Protein AF-A0A2V7G6G0-F1 (afdb_monomer_lite)

Structure (mmCIF, N/CA/C/O backbone):
data_AF-A0A2V7G6G0-F1
#
_entry.id   AF-A0A2V7G6G0-F1
#
loop_
_atom_site.group_PDB
_atom_site.id
_atom_site.type_symbol
_atom_site.label_atom_id
_atom_site.label_alt_id
_atom_site.label_comp_id
_atom_site.label_asym_id
_atom_site.label_entity_id
_atom_site.label_seq_id
_atom_site.pdbx_PDB_ins_code
_atom_site.Cartn_x
_atom_site.Cartn_y
_atom_site.Cartn_z
_atom_site.occupancy
_atom_site.B_iso_or_equiv
_atom_site.auth_seq_id
_atom_site.auth_comp_id
_atom_site.auth_asym_id
_atom_site.auth_atom_id
_atom_site.pdbx_PDB_model_num
ATOM 1 N N . ASN A 1 1 ? 7.748 -22.207 -24.200 1.00 49.22 1 ASN A N 1
ATOM 2 C CA . ASN A 1 1 ? 6.716 -21.360 -23.564 1.00 49.22 1 ASN A CA 1
ATOM 3 C C . ASN A 1 1 ? 7.209 -19.918 -23.638 1.00 49.22 1 ASN A C 1
ATOM 5 O O . ASN A 1 1 ? 8.295 -19.668 -23.138 1.00 49.22 1 ASN A O 1
ATOM 9 N N . ILE A 1 2 ? 6.498 -19.022 -24.329 1.00 56.44 2 ILE A N 1
ATOM 10 C CA . ILE A 1 2 ? 6.915 -17.622 -24.592 1.00 56.44 2 ILE A CA 1
ATOM 11 C C . ILE A 1 2 ? 6.330 -16.633 -23.556 1.00 56.44 2 ILE A C 1
ATOM 13 O O . ILE A 1 2 ? 6.157 -15.453 -23.838 1.00 56.44 2 ILE A O 1
ATOM 17 N N . GLY A 1 3 ? 5.974 -17.120 -22.360 1.00 84.31 3 GLY A N 1
ATOM 18 C CA . GLY A 1 3 ? 5.355 -16.329 -21.291 1.00 84.31 3 GLY A CA 1
ATOM 19 C C . GLY A 1 3 ? 6.286 -15.978 -20.123 1.00 84.31 3 GLY A C 1
ATOM 20 O O . GLY A 1 3 ? 7.395 -16.493 -19.992 1.00 84.31 3 GLY A O 1
ATOM 21 N N . PHE A 1 4 ? 5.793 -15.120 -19.227 1.00 91.88 4 PHE A N 1
ATOM 22 C CA . PHE A 1 4 ? 6.437 -14.804 -17.947 1.00 91.88 4 PHE A CA 1
ATOM 23 C C . PHE A 1 4 ? 6.023 -15.816 -16.876 1.00 91.88 4 PHE A C 1
ATOM 25 O O . PHE A 1 4 ? 4.859 -16.204 -16.806 1.00 91.88 4 PHE A O 1
ATOM 32 N N . ARG A 1 5 ? 6.947 -16.209 -15.992 1.00 92.81 5 ARG A N 1
ATOM 33 C CA . ARG A 1 5 ? 6.671 -17.229 -14.960 1.00 92.81 5 ARG A CA 1
ATOM 34 C C . ARG A 1 5 ? 5.762 -16.721 -13.839 1.00 92.81 5 ARG A C 1
ATOM 36 O O . ARG A 1 5 ? 5.104 -17.514 -13.177 1.00 92.81 5 ARG A O 1
ATOM 43 N N . THR A 1 6 ? 5.755 -15.411 -13.583 1.00 95.94 6 THR A N 1
ATOM 44 C CA . THR A 1 6 ? 4.910 -14.780 -12.559 1.00 95.94 6 THR A CA 1
ATOM 45 C C . THR A 1 6 ? 4.440 -13.394 -13.005 1.00 95.94 6 THR A C 1
ATOM 47 O O . THR A 1 6 ? 5.093 -12.747 -13.825 1.00 95.94 6 THR A O 1
ATOM 50 N N . CYS A 1 7 ? 3.357 -12.881 -12.403 1.00 96.56 7 CYS A N 1
ATOM 51 C CA . CYS A 1 7 ? 2.938 -11.484 -12.597 1.00 96.56 7 CYS A CA 1
ATOM 52 C C . CYS A 1 7 ? 4.051 -10.484 -12.255 1.00 96.56 7 CYS A C 1
ATOM 54 O O . CYS A 1 7 ? 4.132 -9.431 -12.875 1.00 96.56 7 CYS A O 1
ATOM 56 N N . ALA A 1 8 ? 4.908 -10.799 -11.277 1.00 97.56 8 ALA A N 1
ATOM 57 C CA . ALA A 1 8 ? 6.022 -9.933 -10.907 1.00 97.56 8 ALA A CA 1
ATOM 58 C C . ALA A 1 8 ? 7.124 -9.929 -11.976 1.00 97.56 8 ALA A C 1
ATOM 60 O O . ALA A 1 8 ? 7.693 -8.872 -12.234 1.00 97.56 8 ALA A O 1
ATOM 61 N N . ASP A 1 9 ? 7.387 -11.069 -12.625 1.00 97.19 9 ASP A N 1
ATOM 62 C CA . ASP A 1 9 ? 8.339 -11.160 -13.740 1.00 97.19 9 ASP A CA 1
ATOM 63 C C . ASP A 1 9 ? 7.831 -10.343 -14.942 1.00 9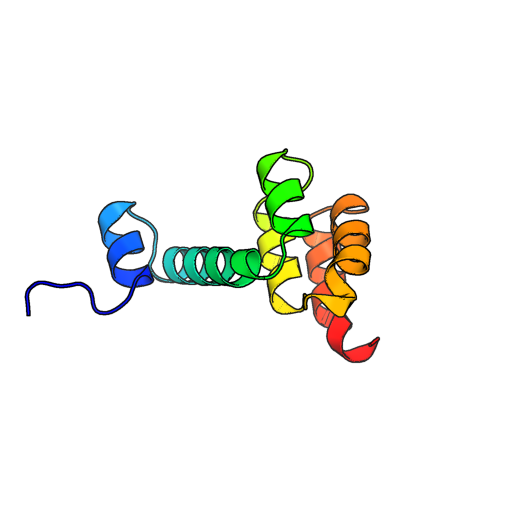7.19 9 ASP A C 1
ATOM 65 O O . ASP A 1 9 ? 8.585 -9.555 -15.509 1.00 97.19 9 ASP A O 1
ATOM 69 N N . TRP A 1 10 ? 6.535 -10.452 -15.270 1.00 96.62 10 TRP A N 1
ATOM 70 C CA . TRP A 1 10 ? 5.906 -9.602 -16.288 1.00 96.62 10 TRP A CA 1
ATOM 71 C C . TRP A 1 10 ? 5.978 -8.116 -15.918 1.00 96.62 10 TRP A C 1
ATOM 73 O O . TRP A 1 10 ? 6.372 -7.300 -16.745 1.00 96.62 10 TRP A O 1
ATOM 83 N N . LEU A 1 11 ? 5.640 -7.752 -14.675 1.00 97.25 11 LEU A N 1
ATOM 84 C CA . LEU A 1 11 ? 5.631 -6.358 -14.221 1.00 97.25 11 LEU A CA 1
ATOM 85 C C . LEU A 1 11 ? 7.040 -5.748 -14.227 1.00 97.25 11 LEU A C 1
ATOM 87 O O . LEU A 1 11 ? 7.210 -4.593 -14.612 1.00 97.25 11 LEU A O 1
ATOM 91 N N . SER A 1 12 ? 8.046 -6.523 -13.813 1.00 97.31 12 SER A N 1
ATOM 92 C CA . SER A 1 12 ? 9.456 -6.126 -13.849 1.00 97.31 12 SER A CA 1
ATOM 93 C C . SER A 1 12 ? 9.900 -5.830 -15.279 1.00 97.31 12 SER A C 1
ATOM 95 O O . SER A 1 12 ? 10.401 -4.738 -15.537 1.00 97.31 12 SER A O 1
ATOM 97 N N . TRP A 1 13 ? 9.624 -6.741 -16.217 1.00 96.75 13 TRP A N 1
ATOM 98 C CA . TRP A 1 13 ? 9.940 -6.547 -17.633 1.00 96.75 13 TRP A CA 1
ATOM 99 C C . TRP A 1 13 ? 9.171 -5.376 -18.254 1.00 96.75 13 TRP A C 1
ATOM 101 O O . TRP A 1 13 ? 9.750 -4.565 -18.969 1.00 96.75 13 TRP A O 1
ATOM 111 N N . ARG A 1 14 ? 7.869 -5.255 -17.966 1.00 97.00 14 ARG A N 1
ATOM 112 C CA . ARG A 1 14 ? 6.999 -4.270 -18.619 1.00 97.00 14 ARG A CA 1
ATOM 113 C C . ARG A 1 14 ? 7.223 -2.841 -18.129 1.00 97.00 14 ARG A C 1
ATOM 115 O O . ARG A 1 14 ? 7.053 -1.912 -18.910 1.00 97.00 14 ARG A O 1
ATOM 122 N N . VAL A 1 15 ? 7.537 -2.663 -16.845 1.00 96.19 15 VAL A N 1
ATOM 123 C CA . VAL A 1 15 ? 7.593 -1.345 -16.177 1.00 96.19 15 VAL A CA 1
ATOM 124 C C . VAL A 1 15 ? 9.024 -0.973 -15.756 1.00 96.19 15 VAL A C 1
ATOM 126 O O . VAL A 1 15 ? 9.250 0.099 -15.207 1.00 96.19 15 VAL A O 1
ATOM 129 N N . GLY A 1 16 ? 10.014 -1.839 -15.999 1.00 96.50 16 GLY A N 1
ATOM 130 C CA . GLY A 1 16 ? 11.416 -1.580 -15.644 1.00 96.50 16 GLY A CA 1
ATOM 131 C C . GLY A 1 16 ? 11.683 -1.587 -14.135 1.00 96.50 16 GLY A C 1
ATOM 132 O O . GLY A 1 16 ? 12.677 -1.037 -13.667 1.00 96.50 16 GLY A O 1
ATOM 133 N N . LEU A 1 17 ? 10.792 -2.188 -13.342 1.00 97.00 17 LEU A N 1
ATOM 134 C CA . LEU A 1 17 ? 10.981 -2.295 -11.899 1.00 97.00 17 LEU A CA 1
ATOM 135 C C . LEU A 1 17 ? 11.994 -3.384 -11.567 1.00 97.00 17 LEU A C 1
ATOM 137 O O . LEU A 1 17 ? 11.931 -4.485 -12.115 1.00 97.00 17 LEU A O 1
ATOM 141 N N . ALA A 1 18 ? 12.844 -3.126 -10.571 1.00 98.12 18 ALA A N 1
ATOM 142 C CA . ALA A 1 18 ? 13.673 -4.168 -9.980 1.00 98.12 18 ALA A CA 1
ATOM 143 C C . ALA A 1 18 ? 12.797 -5.357 -9.517 1.00 98.12 18 ALA A C 1
ATOM 145 O O . ALA A 1 18 ? 11.703 -5.132 -8.979 1.00 98.12 18 ALA A O 1
ATOM 146 N N . PRO A 1 19 ? 13.263 -6.617 -9.639 1.00 97.12 19 PRO A N 1
ATOM 147 C CA . PRO A 1 19 ? 12.444 -7.793 -9.334 1.00 97.12 19 PRO A CA 1
ATOM 148 C C . PRO A 1 19 ? 11.817 -7.782 -7.930 1.00 97.12 19 PRO A C 1
ATOM 150 O O . PRO A 1 19 ? 10.673 -8.198 -7.750 1.00 97.12 19 PRO A O 1
ATOM 153 N N . GLY A 1 20 ? 12.534 -7.268 -6.923 1.00 97.81 20 GLY A N 1
ATOM 154 C CA . GLY A 1 20 ? 12.006 -7.107 -5.563 1.00 97.81 20 GLY A CA 1
ATOM 155 C C . GLY A 1 20 ? 10.838 -6.117 -5.484 1.00 97.81 20 GLY A C 1
ATOM 156 O O . GLY A 1 20 ? 9.793 -6.439 -4.919 1.00 97.81 20 GLY A O 1
ATOM 157 N N . ALA A 1 21 ? 10.976 -4.950 -6.117 1.00 97.69 21 ALA A N 1
ATOM 158 C CA . ALA A 1 21 ? 9.937 -3.921 -6.154 1.00 97.69 21 ALA A CA 1
ATOM 159 C C . ALA A 1 21 ? 8.692 -4.376 -6.935 1.00 97.69 21 ALA A C 1
ATOM 161 O O . ALA A 1 21 ? 7.567 -4.031 -6.567 1.00 97.69 21 ALA A O 1
ATOM 162 N N . ALA A 1 22 ? 8.877 -5.179 -7.988 1.00 98.19 22 ALA A N 1
ATOM 163 C CA . ALA A 1 22 ? 7.774 -5.769 -8.737 1.00 98.19 22 ALA A CA 1
ATOM 164 C C . ALA A 1 22 ? 6.983 -6.776 -7.884 1.00 98.19 22 ALA A C 1
ATOM 166 O O . ALA A 1 22 ? 5.757 -6.692 -7.807 1.00 98.19 22 ALA A O 1
ATOM 167 N N . ARG A 1 23 ? 7.670 -7.686 -7.174 1.00 98.38 23 ARG A N 1
ATOM 168 C CA . ARG A 1 23 ? 7.017 -8.635 -6.250 1.00 98.38 23 ARG A CA 1
ATOM 169 C C . ARG A 1 23 ? 6.250 -7.920 -5.147 1.00 98.38 23 ARG A C 1
ATOM 171 O O . ARG A 1 23 ? 5.130 -8.305 -4.825 1.00 98.38 23 ARG A O 1
ATOM 178 N N . GLU A 1 24 ? 6.838 -6.865 -4.596 1.00 98.44 24 GLU A N 1
ATOM 179 C CA . GLU A 1 24 ? 6.207 -6.052 -3.565 1.00 98.44 24 GLU A CA 1
ATOM 180 C C . GLU A 1 24 ? 4.907 -5.407 -4.057 1.00 98.44 24 GLU A C 1
ATOM 182 O O . GLU A 1 24 ? 3.881 -5.543 -3.391 1.00 98.44 24 GLU A O 1
ATOM 187 N N . ARG A 1 25 ? 4.926 -4.776 -5.238 1.00 98.25 25 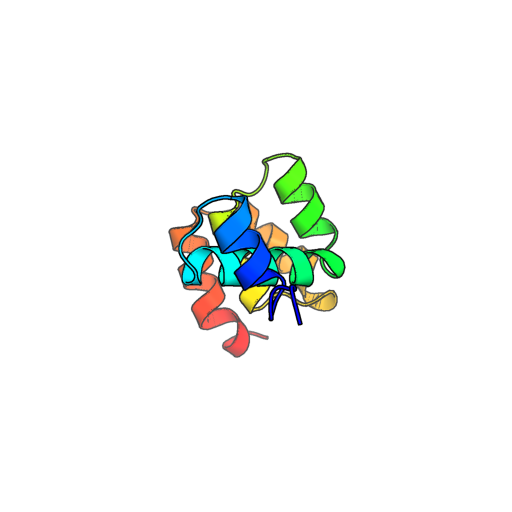ARG A N 1
ATOM 188 C CA . ARG A 1 25 ? 3.725 -4.185 -5.847 1.00 98.25 25 ARG A CA 1
ATOM 189 C C . ARG A 1 25 ? 2.644 -5.220 -6.114 1.00 98.25 25 ARG A C 1
ATOM 191 O O . ARG A 1 25 ? 1.490 -4.975 -5.786 1.00 98.25 25 ARG A O 1
ATOM 198 N N . VAL A 1 26 ? 3.008 -6.388 -6.647 1.00 98.44 26 VAL A N 1
ATOM 199 C CA . VAL A 1 26 ? 2.047 -7.478 -6.883 1.00 98.44 26 VAL A CA 1
ATOM 200 C C . VAL A 1 26 ? 1.436 -7.974 -5.570 1.00 98.44 26 VAL A C 1
ATOM 202 O O . VAL A 1 26 ? 0.230 -8.196 -5.513 1.00 98.44 26 VAL A O 1
ATOM 205 N N . ARG A 1 27 ? 2.227 -8.113 -4.498 1.00 98.38 27 ARG A N 1
ATOM 206 C CA . ARG A 1 27 ? 1.710 -8.484 -3.170 1.00 98.38 27 ARG A CA 1
ATOM 207 C C . ARG A 1 27 ? 0.719 -7.443 -2.646 1.00 98.38 27 ARG A C 1
ATOM 209 O O . ARG A 1 27 ? -0.348 -7.824 -2.182 1.00 98.38 27 ARG A O 1
ATOM 216 N N . VAL A 1 28 ? 1.063 -6.155 -2.729 1.00 98.69 28 VAL A N 1
ATOM 217 C CA . VAL A 1 28 ? 0.169 -5.063 -2.305 1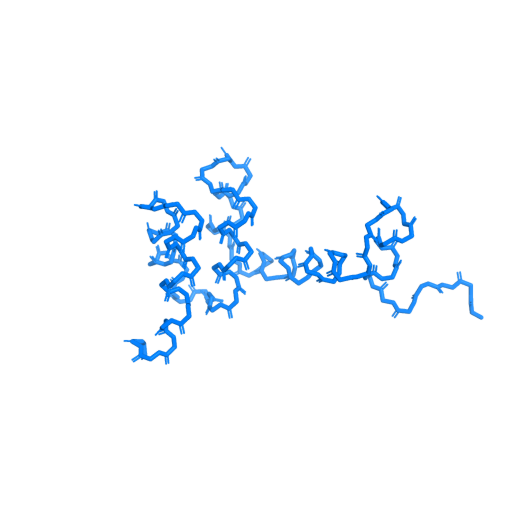.00 98.69 28 VAL A CA 1
ATOM 218 C C . VAL A 1 28 ? -1.126 -5.092 -3.110 1.00 98.69 28 VAL A C 1
ATOM 220 O O . VAL A 1 28 ? -2.195 -5.100 -2.517 1.00 98.69 28 VAL A O 1
ATOM 223 N N . ALA A 1 29 ? -1.036 -5.176 -4.440 1.00 98.12 29 ALA A N 1
ATOM 224 C CA . ALA A 1 29 ? -2.205 -5.205 -5.315 1.00 98.12 29 ALA A CA 1
ATOM 225 C C . ALA A 1 29 ? -3.144 -6.379 -4.997 1.00 98.12 29 ALA A C 1
ATOM 227 O O . ALA A 1 29 ? -4.354 -6.198 -4.951 1.00 98.12 29 ALA A O 1
ATOM 228 N N . ARG A 1 30 ? -2.591 -7.567 -4.723 1.00 98.38 30 ARG A N 1
ATOM 229 C CA . ARG A 1 30 ? -3.383 -8.739 -4.322 1.00 98.38 30 ARG A CA 1
ATOM 230 C C . ARG A 1 30 ? -4.066 -8.545 -2.969 1.00 98.38 30 ARG A C 1
ATOM 232 O O . ARG A 1 30 ? -5.245 -8.847 -2.862 1.00 98.38 30 ARG A O 1
ATOM 239 N N . ALA A 1 31 ? -3.352 -8.022 -1.970 1.00 98.38 31 ALA A N 1
ATOM 240 C CA . ALA A 1 31 ? -3.921 -7.765 -0.644 1.00 98.38 31 ALA A CA 1
ATOM 241 C C . ALA A 1 31 ? -5.054 -6.727 -0.694 1.00 98.38 31 ALA A C 1
ATOM 243 O O . ALA A 1 31 ? -6.083 -6.902 -0.055 1.00 98.38 31 ALA A O 1
ATOM 244 N N . LEU A 1 32 ? -4.904 -5.675 -1.504 1.00 98.56 32 LEU A N 1
ATOM 245 C CA . LEU A 1 32 ? -5.949 -4.664 -1.688 1.00 98.56 32 LEU A CA 1
ATOM 246 C C . LEU A 1 32 ? -7.242 -5.220 -2.303 1.00 98.56 32 LEU A C 1
ATOM 248 O O . LEU A 1 32 ? -8.294 -4.619 -2.120 1.00 98.56 32 LEU A O 1
ATOM 252 N N . GLY A 1 33 ? -7.190 -6.376 -2.974 1.00 98.12 33 GLY A N 1
ATOM 253 C CA . GLY A 1 33 ? -8.384 -7.058 -3.476 1.00 98.12 33 GLY A CA 1
ATOM 254 C C . GLY A 1 33 ? -9.355 -7.502 -2.376 1.00 98.12 33 GLY A C 1
ATOM 255 O O . GLY A 1 33 ? -10.535 -7.678 -2.657 1.00 98.12 33 GLY A O 1
ATOM 256 N N . THR A 1 34 ? -8.883 -7.646 -1.135 1.00 98.25 34 THR A N 1
ATOM 257 C CA . THR A 1 34 ? -9.699 -8.009 0.037 1.00 98.25 34 THR A CA 1
ATOM 258 C C . THR A 1 34 ? -9.736 -6.908 1.098 1.00 98.25 34 THR A C 1
ATOM 260 O O . THR A 1 34 ? -10.243 -7.140 2.187 1.00 98.25 34 THR A O 1
ATOM 263 N N . LEU A 1 35 ? -9.163 -5.736 0.806 1.00 98.75 35 LEU A N 1
ATOM 264 C CA . LEU A 1 35 ? -9.011 -4.612 1.735 1.00 98.75 35 LEU A CA 1
ATOM 265 C C . LEU A 1 35 ? -9.531 -3.327 1.056 1.00 98.75 35 LEU A C 1
ATOM 267 O O . LEU A 1 35 ? -8.736 -2.480 0.616 1.00 98.75 35 LEU A O 1
ATOM 271 N N . PRO A 1 36 ? -10.863 -3.203 0.877 1.00 98.50 36 PRO A N 1
ATOM 272 C CA . PRO A 1 36 ? -11.465 -2.107 0.129 1.00 98.50 36 PRO A CA 1
ATOM 273 C C . PRO A 1 36 ? -11.249 -0.732 0.772 1.00 98.50 36 PRO A C 1
ATOM 275 O O . PRO A 1 36 ? -11.098 0.248 0.040 1.00 98.50 36 PRO A O 1
ATOM 278 N N . LEU A 1 37 ? -11.207 -0.619 2.102 1.00 98.69 37 LEU A N 1
ATOM 279 C CA . LEU A 1 37 ? -11.020 0.669 2.774 1.00 98.69 37 LEU A CA 1
ATOM 280 C C . LEU A 1 37 ? -9.603 1.212 2.546 1.00 98.69 37 LEU A C 1
ATOM 282 O O . LEU A 1 37 ? -9.430 2.390 2.219 1.00 98.69 37 LEU A O 1
ATOM 286 N N . LEU A 1 38 ? -8.584 0.355 2.643 1.00 98.69 38 LEU A N 1
ATOM 287 C CA . LEU A 1 38 ? -7.196 0.707 2.345 1.00 98.69 38 LEU A CA 1
ATOM 288 C C . LEU A 1 38 ? -6.995 0.985 0.853 1.00 98.69 38 LEU A C 1
ATOM 290 O O . LEU A 1 38 ? -6.263 1.915 0.503 1.00 98.69 38 LEU A O 1
ATOM 294 N N . ALA A 1 39 ? -7.655 0.224 -0.025 1.00 98.75 39 ALA A N 1
ATOM 295 C CA . ALA A 1 39 ? -7.600 0.443 -1.469 1.00 98.75 39 ALA A CA 1
ATOM 296 C C . ALA A 1 39 ? -8.158 1.821 -1.840 1.00 98.75 39 ALA A C 1
ATOM 298 O O . ALA A 1 39 ? -7.526 2.581 -2.577 1.00 98.75 39 ALA A O 1
ATOM 299 N N . GLN A 1 40 ? -9.311 2.177 -1.277 1.00 98.75 40 GLN A N 1
ATOM 300 C CA . GLN A 1 40 ? -9.928 3.478 -1.493 1.00 98.75 40 GLN A CA 1
ATOM 301 C C . GLN A 1 40 ? -9.105 4.621 -0.891 1.00 98.75 40 GLN A C 1
ATOM 303 O O . GLN A 1 40 ? -8.936 5.656 -1.533 1.00 98.75 40 GLN A O 1
ATOM 308 N N . ALA A 1 41 ? -8.554 4.444 0.312 1.00 98.56 41 ALA A N 1
ATOM 309 C CA . ALA A 1 41 ? -7.706 5.453 0.939 1.00 98.56 41 ALA A CA 1
ATOM 310 C C . ALA A 1 41 ? -6.423 5.713 0.129 1.00 98.56 41 ALA A C 1
ATOM 312 O O . ALA A 1 41 ? -5.979 6.858 0.028 1.00 98.56 41 ALA A O 1
ATOM 313 N N . LEU A 1 42 ? -5.851 4.678 -0.500 1.00 98.62 42 LEU A N 1
ATOM 314 C CA . LEU A 1 42 ? -4.759 4.839 -1.463 1.00 98.62 42 LEU A CA 1
ATOM 315 C C . LEU A 1 42 ? -5.211 5.613 -2.704 1.00 98.62 42 LEU A C 1
ATOM 317 O O . LEU A 1 42 ? -4.537 6.553 -3.115 1.00 98.62 42 LEU A O 1
ATOM 321 N N . ALA A 1 43 ? -6.344 5.223 -3.294 1.00 98.44 43 ALA A N 1
ATOM 322 C CA . ALA A 1 43 ? -6.870 5.837 -4.512 1.00 98.44 43 ALA A CA 1
ATOM 323 C C . ALA A 1 43 ? -7.187 7.330 -4.328 1.00 98.44 43 ALA A C 1
ATOM 325 O O . ALA A 1 43 ? -6.960 8.122 -5.238 1.00 98.44 43 ALA A O 1
ATOM 326 N N . ARG A 1 44 ? -7.654 7.724 -3.136 1.00 98.19 44 ARG A N 1
ATOM 327 C CA . ARG A 1 44 ? -7.913 9.126 -2.766 1.00 98.19 44 ARG A CA 1
ATOM 328 C C . ARG A 1 44 ? -6.666 9.890 -2.305 1.00 98.19 44 ARG A C 1
ATOM 330 O O . ARG A 1 44 ? -6.760 11.078 -2.019 1.00 98.19 44 ARG A O 1
ATOM 337 N N . GLY A 1 45 ? -5.508 9.234 -2.199 1.00 97.12 45 GLY A N 1
ATOM 338 C CA . GLY A 1 45 ? -4.269 9.855 -1.717 1.00 97.12 45 GLY A CA 1
ATOM 339 C C . GLY A 1 45 ? -4.224 10.121 -0.206 1.00 97.12 45 GLY A C 1
ATOM 340 O O . GLY A 1 45 ? -3.286 10.754 0.272 1.00 97.12 45 GLY A O 1
ATOM 341 N N . GLU A 1 46 ? -5.188 9.612 0.565 1.00 97.69 46 GLU A N 1
ATOM 342 C CA . GLU A 1 46 ? -5.222 9.722 2.033 1.00 97.69 46 GLU A CA 1
ATOM 343 C C . GLU A 1 46 ? -4.101 8.902 2.686 1.00 97.69 46 GLU A C 1
ATOM 345 O O . GLU A 1 46 ? -3.548 9.275 3.724 1.00 97.69 46 GLU A O 1
ATOM 350 N N . LEU A 1 47 ? -3.747 7.774 2.064 1.00 98.38 47 LEU A N 1
ATOM 351 C CA . LEU A 1 47 ? -2.590 6.968 2.427 1.00 98.38 47 LEU A CA 1
ATOM 352 C C . LEU A 1 47 ? -1.605 6.905 1.264 1.00 98.38 47 LEU A C 1
ATOM 354 O O . LEU A 1 47 ? -1.967 6.614 0.128 1.00 98.38 47 LEU A O 1
ATOM 358 N N . SER A 1 48 ? -0.321 7.093 1.565 1.00 98.19 48 SER A N 1
ATOM 359 C CA . SER A 1 48 ? 0.735 6.861 0.583 1.00 98.19 48 SER A CA 1
ATOM 360 C C . SER A 1 48 ? 0.944 5.365 0.337 1.00 98.19 48 SER A C 1
ATOM 362 O O . SER A 1 48 ? 0.709 4.529 1.218 1.00 98.19 48 SER A O 1
ATOM 364 N N . TYR A 1 49 ? 1.494 5.019 -0.832 1.00 98.12 49 TYR A N 1
ATOM 365 C CA . TYR A 1 49 ? 1.870 3.637 -1.151 1.00 98.12 49 TYR A CA 1
ATOM 366 C C . TYR A 1 49 ? 2.774 3.017 -0.073 1.00 98.12 49 TYR A C 1
ATOM 368 O O . TYR A 1 49 ? 2.598 1.856 0.280 1.00 98.12 49 TYR A O 1
ATOM 376 N N . ALA A 1 50 ? 3.701 3.790 0.509 1.00 97.88 50 ALA A N 1
ATOM 377 C CA . ALA A 1 50 ? 4.581 3.306 1.572 1.00 97.88 50 ALA A CA 1
ATOM 378 C C . ALA A 1 50 ? 3.802 2.833 2.813 1.00 97.88 50 ALA A C 1
ATOM 380 O O . ALA A 1 50 ? 4.098 1.756 3.336 1.00 97.88 50 ALA A O 1
ATOM 381 N N . LYS A 1 51 ? 2.780 3.591 3.240 1.00 98.31 51 LYS A N 1
ATOM 382 C CA . LYS A 1 51 ? 1.902 3.218 4.360 1.00 98.31 51 LYS A CA 1
ATOM 383 C C . LYS A 1 51 ? 1.094 1.967 4.032 1.00 98.31 51 LYS A C 1
ATOM 385 O O . LYS A 1 51 ? 1.140 0.999 4.780 1.00 98.31 51 LYS A O 1
ATOM 390 N N . VAL A 1 52 ? 0.417 1.951 2.886 1.00 98.44 52 VAL A N 1
ATOM 391 C CA . VAL A 1 52 ? -0.423 0.819 2.450 1.00 98.44 52 VAL A CA 1
ATOM 392 C C . VAL A 1 52 ? 0.397 -0.457 2.317 1.00 98.44 52 VAL A C 1
ATOM 394 O O . VAL A 1 52 ? 0.009 -1.531 2.774 1.00 98.44 52 VAL A O 1
ATOM 397 N N . ARG A 1 53 ? 1.594 -0.345 1.749 1.00 98.25 53 ARG A N 1
ATOM 398 C CA . ARG A 1 53 ? 2.531 -1.452 1.653 1.00 98.25 53 ARG A CA 1
ATOM 399 C C . ARG A 1 53 ? 2.896 -2.026 3.022 1.00 98.25 53 ARG A C 1
ATOM 401 O O . ARG A 1 53 ? 3.022 -3.245 3.129 1.00 98.25 53 ARG A O 1
ATOM 408 N N . ALA A 1 54 ? 3.089 -1.188 4.037 1.00 97.69 54 ALA A N 1
ATOM 409 C CA . ALA A 1 54 ? 3.341 -1.657 5.393 1.00 97.69 54 ALA A CA 1
ATOM 410 C C . ALA A 1 54 ? 2.092 -2.331 5.985 1.00 97.69 54 ALA A C 1
ATOM 412 O O . ALA A 1 54 ? 2.175 -3.486 6.393 1.00 97.69 54 ALA A O 1
ATOM 413 N N . LEU A 1 55 ? 0.940 -1.653 5.952 1.00 97.75 55 LEU A N 1
ATOM 414 C CA . LEU A 1 55 ? -0.324 -2.115 6.546 1.00 97.75 55 LEU A CA 1
ATOM 415 C C . LEU A 1 55 ? -0.777 -3.467 5.981 1.00 97.75 55 LEU A C 1
ATOM 417 O O . LEU A 1 55 ? -1.046 -4.396 6.733 1.00 97.75 55 LEU A O 1
ATOM 421 N N . THR A 1 56 ? -0.724 -3.638 4.659 1.00 97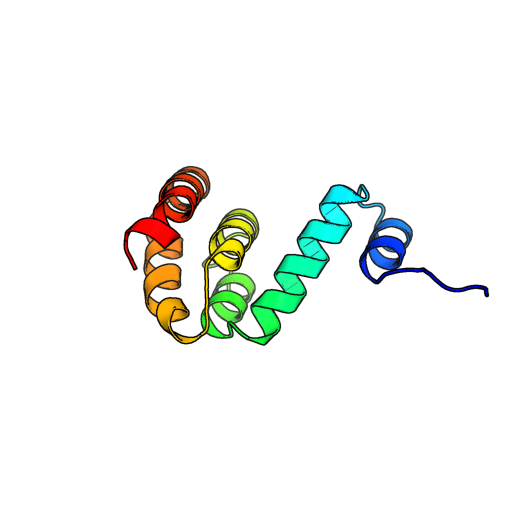.88 56 THR A N 1
ATOM 422 C CA . THR A 1 56 ? -1.092 -4.8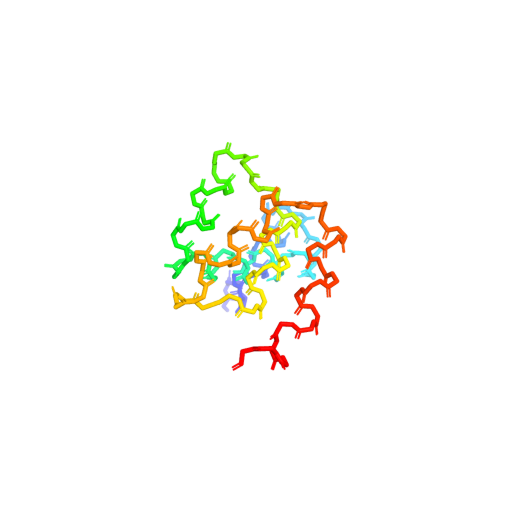90 3.963 1.00 97.88 56 THR A CA 1
ATOM 423 C C . THR A 1 56 ? -0.227 -6.108 4.329 1.00 97.88 56 THR A C 1
ATOM 425 O O . THR A 1 56 ? -0.405 -7.176 3.751 1.00 97.88 56 THR A O 1
ATOM 428 N N . ARG A 1 57 ? 0.793 -5.980 5.192 1.00 96.19 57 ARG A N 1
ATOM 429 C CA . ARG A 1 57 ? 1.542 -7.136 5.728 1.00 96.19 57 ARG A CA 1
ATOM 430 C C . ARG A 1 57 ? 0.818 -7.824 6.886 1.00 96.19 57 ARG A C 1
ATOM 432 O O . ARG A 1 57 ? 1.134 -8.977 7.184 1.00 96.19 57 ARG A O 1
ATOM 439 N N . VAL A 1 58 ? -0.067 -7.097 7.558 1.00 95.88 58 VAL A N 1
ATOM 440 C CA . VAL A 1 58 ? -0.774 -7.562 8.755 1.00 95.88 58 VAL A CA 1
ATOM 441 C C . VAL A 1 58 ? -2.285 -7.447 8.620 1.00 95.88 58 VAL A C 1
ATOM 443 O O . VAL A 1 58 ? -2.955 -8.272 9.214 1.00 95.88 58 VAL A O 1
ATOM 446 N N . ALA A 1 59 ? -2.777 -6.524 7.786 1.00 96.81 59 ALA A N 1
ATOM 447 C CA . ALA A 1 59 ? -4.203 -6.296 7.607 1.00 96.81 59 ALA A CA 1
ATOM 448 C C . ALA A 1 59 ? -4.962 -7.531 7.110 1.00 96.81 59 ALA A C 1
ATOM 450 O O . ALA A 1 59 ? -4.568 -8.162 6.122 1.00 96.81 59 ALA A O 1
ATOM 451 N N . THR A 1 60 ? -6.084 -7.788 7.762 1.00 96.50 60 THR A N 1
ATOM 452 C CA . THR A 1 60 ? -7.168 -8.685 7.384 1.00 96.50 60 THR A CA 1
ATOM 453 C C . THR A 1 60 ? -8.453 -7.862 7.201 1.00 96.50 60 THR A C 1
ATOM 455 O O . THR A 1 60 ? -8.494 -6.685 7.564 1.00 96.50 60 THR A O 1
ATOM 458 N N . PRO A 1 61 ? -9.516 -8.422 6.603 1.00 97.44 61 PRO A N 1
ATOM 459 C CA . PRO A 1 61 ? -10.795 -7.717 6.506 1.00 97.44 61 PRO A CA 1
ATOM 460 C C . PRO A 1 61 ? -11.362 -7.286 7.868 1.00 97.44 61 PRO A C 1
ATOM 462 O O . PRO A 1 61 ? -12.011 -6.250 7.964 1.00 97.44 61 PRO A O 1
ATOM 465 N N . GLU A 1 62 ? -11.103 -8.062 8.922 1.00 96.56 62 GLU A N 1
ATOM 466 C CA . GLU A 1 62 ? -11.631 -7.833 10.269 1.00 96.56 62 GLU A CA 1
ATOM 467 C C . GLU A 1 62 ? -10.944 -6.663 10.988 1.00 96.56 62 GLU A C 1
ATOM 469 O O . GLU A 1 62 ? -11.599 -5.934 11.731 1.00 96.56 62 GLU A O 1
ATOM 474 N N . ASP A 1 63 ? -9.640 -6.459 10.771 1.00 95.44 63 ASP A N 1
ATOM 475 C CA . ASP A 1 63 ? -8.864 -5.387 11.413 1.00 95.44 63 ASP A CA 1
ATOM 476 C C . ASP A 1 63 ? -8.634 -4.160 10.506 1.00 95.44 63 ASP A C 1
ATOM 478 O O . ASP A 1 63 ? -8.012 -3.173 10.924 1.00 95.44 63 ASP A O 1
ATOM 482 N N . GLU A 1 64 ? -9.167 -4.185 9.277 1.00 97.69 64 GLU A N 1
ATOM 483 C CA . GLU A 1 64 ? -8.898 -3.189 8.242 1.00 97.69 64 GLU A CA 1
ATOM 484 C C . GLU A 1 64 ? -9.202 -1.760 8.710 1.00 97.69 64 GLU A C 1
ATOM 486 O O . GLU A 1 64 ? -8.383 -0.853 8.528 1.00 97.69 64 GLU A O 1
ATOM 491 N N . GLU A 1 65 ? -10.367 -1.545 9.325 1.00 97.62 65 GLU A N 1
ATOM 492 C CA . GLU A 1 65 ? -10.799 -0.223 9.786 1.00 97.62 65 GLU A CA 1
ATOM 493 C C . GLU A 1 65 ? -9.856 0.333 10.865 1.00 97.62 65 GLU A C 1
ATOM 495 O O . GLU A 1 65 ? -9.438 1.497 10.818 1.00 97.62 65 GLU A O 1
ATOM 500 N N . ARG A 1 66 ? -9.436 -0.525 11.801 1.00 95.12 66 ARG A N 1
ATOM 501 C CA . ARG A 1 66 ? -8.497 -0.174 12.872 1.00 95.12 66 ARG A CA 1
ATOM 502 C C . ARG A 1 66 ? -7.132 0.207 12.290 1.00 95.12 66 ARG A C 1
ATOM 504 O O . ARG A 1 66 ? -6.551 1.228 12.669 1.00 95.12 66 ARG A O 1
ATOM 511 N N . LEU A 1 67 ? -6.635 -0.566 11.325 1.00 95.88 67 LEU A N 1
ATOM 512 C CA . LEU A 1 67 ? -5.369 -0.302 10.637 1.00 95.88 67 LEU A CA 1
ATOM 513 C C . LEU A 1 67 ? -5.422 0.915 9.707 1.00 95.88 67 LEU A C 1
ATOM 515 O O . LEU A 1 67 ? -4.421 1.626 9.570 1.00 95.88 67 LEU A O 1
ATOM 519 N N . LEU A 1 68 ? -6.572 1.212 9.103 1.00 97.81 68 LEU A N 1
ATOM 520 C CA . LEU A 1 68 ? -6.790 2.454 8.365 1.00 97.81 68 LEU A CA 1
ATOM 521 C C . LEU A 1 68 ? -6.626 3.670 9.289 1.00 97.81 68 LEU A C 1
ATOM 523 O O . LEU A 1 68 ? -5.950 4.636 8.916 1.00 97.81 68 LEU A O 1
ATOM 527 N N . GLY A 1 69 ? -7.169 3.605 10.509 1.00 96.69 69 GLY A N 1
ATOM 528 C CA . GLY A 1 69 ? -6.963 4.624 11.543 1.00 96.69 69 GLY A CA 1
ATOM 529 C C . GLY A 1 69 ? -5.479 4.854 11.849 1.00 96.69 69 GLY A C 1
ATOM 530 O O . GLY A 1 69 ? -4.996 5.989 11.793 1.00 96.69 69 GLY A O 1
ATOM 531 N N . VAL A 1 70 ? -4.722 3.771 12.059 1.00 95.00 70 VAL A N 1
ATOM 532 C CA . VAL A 1 70 ? -3.257 3.820 12.241 1.00 95.00 70 VAL A CA 1
ATOM 533 C C . VAL A 1 70 ? -2.565 4.480 11.045 1.00 95.00 70 VAL A C 1
ATOM 535 O O . VAL A 1 70 ? -1.692 5.334 11.214 1.00 95.00 70 VAL A O 1
ATOM 538 N N . GLY A 1 71 ? -2.963 4.114 9.826 1.00 96.75 71 GLY A N 1
ATOM 539 C CA . GLY A 1 71 ? -2.409 4.670 8.596 1.00 96.75 71 GLY A CA 1
ATOM 540 C C . GLY A 1 71 ? -2.577 6.186 8.493 1.00 96.75 71 GLY A C 1
ATOM 541 O O . GLY A 1 71 ? -1.653 6.887 8.069 1.00 96.75 71 GLY A O 1
ATOM 542 N N . ARG A 1 72 ? -3.740 6.711 8.886 1.00 96.69 72 ARG A N 1
ATOM 543 C CA . ARG A 1 72 ? -4.044 8.148 8.821 1.00 96.69 72 ARG A CA 1
ATOM 544 C C . ARG A 1 72 ? -3.293 8.952 9.887 1.00 96.69 72 ARG A C 1
ATOM 546 O O . ARG A 1 72 ? -2.862 10.063 9.599 1.00 96.69 72 ARG A O 1
ATOM 553 N N . GLY A 1 73 ? -3.070 8.375 11.067 1.00 93.38 73 GLY A N 1
ATOM 554 C CA . GLY A 1 73 ? -2.541 9.084 12.239 1.00 93.38 73 GLY A CA 1
ATOM 555 C C . GLY A 1 73 ? -1.024 9.314 12.299 1.00 93.38 73 GLY A C 1
ATOM 556 O O . GLY A 1 73 ? -0.562 9.989 13.214 1.00 93.38 73 GLY A O 1
ATOM 557 N N . GLY A 1 74 ? -0.222 8.769 11.377 1.00 89.62 74 GLY A N 1
ATOM 558 C CA . GLY A 1 74 ? 1.242 8.871 11.471 1.00 89.62 74 GLY A CA 1
ATOM 559 C C . GLY A 1 74 ? 1.984 8.881 10.139 1.00 89.62 74 GLY A C 1
ATOM 560 O O . GLY A 1 74 ? 1.408 8.697 9.070 1.00 89.62 74 GLY A O 1
ATOM 561 N N . THR A 1 75 ? 3.297 9.090 10.186 1.00 95.44 75 THR A N 1
ATOM 562 C CA . THR A 1 75 ? 4.203 8.951 9.037 1.00 95.44 75 THR A CA 1
ATOM 563 C C . THR A 1 75 ? 4.375 7.481 8.648 1.00 95.44 75 THR A C 1
ATOM 565 O O . THR A 1 75 ? 4.112 6.577 9.441 1.00 95.44 75 THR A O 1
ATOM 568 N N . ALA A 1 76 ? 4.875 7.207 7.438 1.00 94.06 76 ALA A N 1
ATOM 569 C CA . ALA A 1 76 ? 5.149 5.829 7.015 1.00 94.06 76 ALA A CA 1
ATOM 570 C C . ALA A 1 76 ? 6.109 5.095 7.974 1.00 94.06 76 ALA A C 1
ATOM 572 O O . ALA A 1 76 ? 5.890 3.927 8.276 1.00 94.06 76 ALA A O 1
ATOM 573 N N . ALA A 1 77 ? 7.111 5.789 8.526 1.00 96.06 77 ALA A N 1
ATOM 574 C CA . ALA A 1 77 ? 8.037 5.210 9.499 1.00 96.06 77 ALA A CA 1
ATOM 575 C C . ALA A 1 77 ? 7.352 4.847 10.831 1.00 96.06 77 ALA A C 1
ATOM 577 O O . ALA A 1 77 ? 7.656 3.812 11.426 1.00 96.06 77 ALA A O 1
ATOM 578 N N . GLN A 1 78 ? 6.412 5.674 11.301 1.00 95.56 78 GLN A N 1
ATOM 579 C CA . GLN A 1 78 ? 5.609 5.364 12.489 1.00 95.56 78 GLN A CA 1
ATOM 580 C C . GLN A 1 78 ? 4.689 4.164 12.235 1.00 95.56 78 GLN A C 1
ATOM 582 O O . GLN A 1 78 ? 4.669 3.242 13.047 1.00 95.56 78 GLN A O 1
ATOM 587 N N . VAL A 1 79 ? 4.009 4.133 11.084 1.00 96.56 79 VAL A N 1
ATOM 588 C CA . VAL A 1 79 ? 3.162 3.004 10.666 1.00 96.56 79 VAL A CA 1
ATOM 589 C C . VAL A 1 79 ? 3.972 1.709 10.590 1.00 96.56 79 VAL A C 1
ATOM 591 O O . VAL A 1 79 ? 3.559 0.696 11.144 1.00 96.56 79 VAL A O 1
ATOM 594 N N . GLU A 1 80 ? 5.158 1.728 9.977 1.00 94.94 80 GLU A N 1
ATOM 595 C CA . GLU A 1 80 ? 6.029 0.549 9.910 1.00 94.94 80 GLU A CA 1
ATOM 596 C C . GLU A 1 80 ? 6.436 0.036 11.296 1.00 94.94 80 GLU A C 1
ATOM 598 O O . GLU A 1 80 ? 6.505 -1.176 11.502 1.00 94.94 80 GLU A O 1
ATOM 603 N N . ARG A 1 81 ? 6.689 0.935 12.255 1.00 94.44 81 ARG A N 1
ATOM 604 C CA . ARG A 1 81 ? 7.004 0.551 13.637 1.00 94.44 81 ARG A CA 1
ATOM 605 C C . ARG A 1 81 ? 5.823 -0.150 14.306 1.00 94.44 81 ARG A C 1
ATOM 607 O O . ARG A 1 81 ? 6.029 -1.182 14.934 1.00 94.44 81 ARG A O 1
ATOM 614 N N . ILE A 1 82 ? 4.614 0.384 14.137 1.00 93.00 82 ILE A N 1
ATOM 615 C CA . ILE A 1 82 ? 3.382 -0.192 14.696 1.00 93.00 82 ILE A CA 1
ATOM 616 C C . ILE A 1 82 ? 3.111 -1.570 14.079 1.00 93.00 82 ILE A C 1
ATOM 618 O O . ILE A 1 82 ? 2.937 -2.546 14.804 1.00 93.00 82 ILE A O 1
ATOM 622 N N . VAL A 1 83 ? 3.189 -1.685 12.749 1.00 93.12 83 VAL A N 1
ATOM 623 C CA . VAL A 1 83 ? 2.970 -2.943 12.013 1.00 93.12 83 VAL A CA 1
ATOM 624 C C . VAL A 1 83 ? 3.901 -4.066 12.488 1.00 93.12 83 VAL A C 1
ATOM 626 O O . VAL A 1 83 ? 3.477 -5.215 12.571 1.00 93.12 83 VAL A O 1
ATOM 629 N N . ARG A 1 84 ? 5.161 -3.765 12.840 1.00 91.69 84 ARG A N 1
ATOM 630 C CA . ARG A 1 84 ? 6.106 -4.774 13.368 1.00 91.69 84 ARG A CA 1
ATOM 631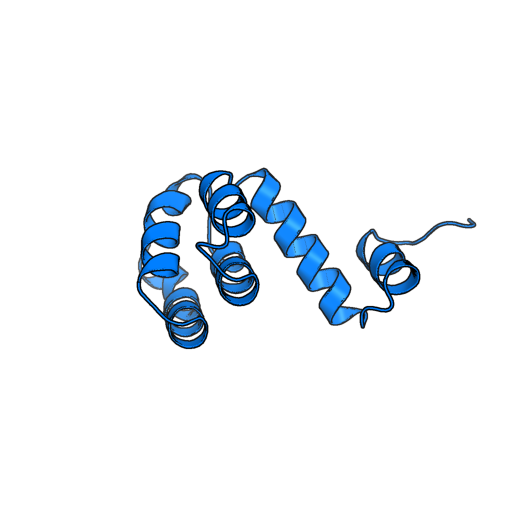 C C . ARG A 1 84 ? 5.645 -5.406 14.686 1.00 91.69 84 ARG A C 1
ATOM 633 O O . ARG A 1 84 ? 6.043 -6.533 14.967 1.00 91.69 84 ARG A O 1
ATOM 640 N N . GLY A 1 85 ? 4.852 -4.692 15.483 1.00 90.00 85 GLY A N 1
ATOM 641 C CA . GLY A 1 85 ? 4.306 -5.172 16.754 1.00 90.00 85 GLY A CA 1
ATOM 642 C C . GLY A 1 85 ? 2.869 -5.691 16.674 1.00 90.00 85 GLY A C 1
ATOM 643 O O . GLY A 1 85 ? 2.413 -6.287 17.640 1.00 90.00 85 GLY A O 1
ATOM 644 N N . TRP A 1 86 ? 2.176 -5.495 15.548 1.00 86.94 86 TRP A N 1
ATOM 645 C CA . TRP A 1 86 ? 0.724 -5.685 15.432 1.00 86.94 86 TRP A CA 1
ATOM 646 C C . TRP A 1 86 ? 0.242 -7.079 15.848 1.00 86.94 86 TRP A C 1
ATOM 648 O O . TRP A 1 86 ? -0.591 -7.202 16.733 1.00 86.94 86 TRP A O 1
ATOM 658 N N . ARG A 1 87 ? 0.881 -8.135 15.325 1.00 76.38 87 ARG A N 1
ATOM 659 C CA . ARG A 1 87 ? 0.545 -9.545 15.624 1.00 76.38 87 ARG A CA 1
ATOM 660 C C . ARG A 1 87 ? 0.767 -9.978 17.082 1.00 76.38 87 ARG A C 1
ATOM 662 O O . ARG A 1 87 ? 0.614 -11.151 17.386 1.00 76.38 87 ARG A O 1
ATOM 669 N N . ARG A 1 88 ? 1.263 -9.090 17.947 1.00 79.25 88 ARG A N 1
ATOM 670 C CA . ARG A 1 88 ? 1.421 -9.348 19.388 1.00 79.25 88 ARG A CA 1
ATOM 671 C C . ARG A 1 88 ? 0.324 -8.685 20.224 1.00 79.25 88 ARG A C 1
ATOM 673 O O . ARG A 1 88 ? 0.332 -8.860 21.436 1.00 79.25 88 ARG A O 1
ATOM 680 N N . VAL A 1 89 ? -0.504 -7.845 19.605 1.00 69.75 89 VAL A N 1
ATOM 681 C CA . VAL A 1 89 ? -1.498 -6.992 20.272 1.00 69.75 89 VAL A CA 1
ATOM 682 C C . VAL A 1 89 ? -2.928 -7.441 19.959 1.00 69.75 89 VAL A C 1
ATOM 684 O O . VAL A 1 89 ? -3.801 -7.209 20.791 1.00 69.75 89 VAL A O 1
ATOM 687 N N . ASP A 1 90 ? -3.139 -8.080 18.808 1.00 56.75 90 ASP A N 1
ATOM 688 C CA . ASP A 1 90 ? -4.359 -8.829 18.478 1.00 56.75 90 ASP A CA 1
ATOM 689 C C . ASP A 1 90 ? -4.238 -10.291 18.934 1.00 56.75 90 ASP A C 1
ATOM 691 O O . ASP A 1 90 ? -5.260 -10.849 19.391 1.00 56.75 90 ASP A O 1
#

Secondary structure (DSSP, 8-state):
--S-SSHHHHHHHHH---HHHHHHHHHHHHHHTT-HHHHHHHHTTSS-HHHHHHHTTT--TTTHHHHHHHHHHS-HHHHHHHHHHGGGT-

Foldseek 3Di:
DPDAPDQLSVCCVPVVDDSVVSVLVVLLVVLCVQQVVLVVCCVVVLADPLLSSQLSVPDDNVCNVVSVVVRNPDDSVSSNVCSVCVVVVD

pLDDT: mean 94.43, std 8.84, range [49.22, 98.75]

Sequence (90 aa):
NIGFRTCADWLSWRVGLAPGAARERVRVARALGTLPLLAQALARGELSYAKVRALTRVATPEDEERLLGVGRGGTAAQVERIVRGWRRVD

Radius of gyration: 14.33 Å; chains: 1; bounding box: 25×31×45 Å